Protein AF-A0AAW8KQT0-F1 (afdb_monomer_lite)

Foldseek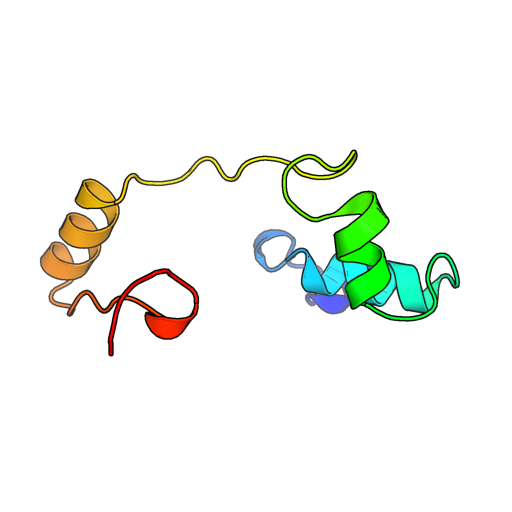 3Di:
DLCVVVVVPPVPGDLQSVLVVCCVVVVDVHS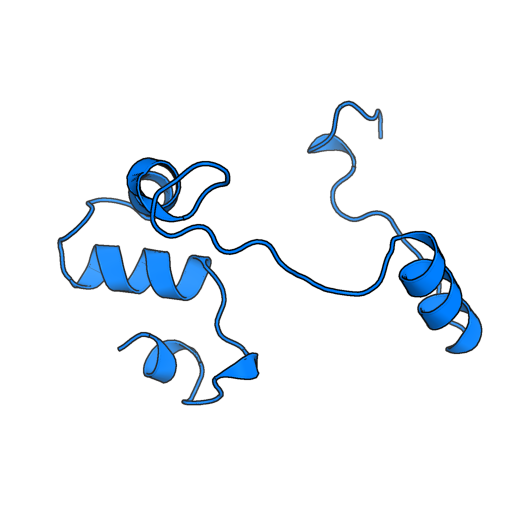VVCCVAADPPPHPPDDDDDDDDPVRVQVVQVVVVHHDDDPPQVVDPGDD

Secondary structure (DSSP, 8-state):
-TGGGGTT-GGG--HHHHHHHHHHTTS-SSHHHHIIIIISTTSTT--------HHHHHHHHHHTT-----S-GGGTT---

pLDDT: mean 94.05, std 6.96, range [57.78, 98.31]

Radius of gyration: 16.35 Å; chains: 1; bounding box: 35×27×38 Å

Sequence (80 aa):
DVLAKVENQADRVTRTHIAKTLVEKNVVTRPQQAFDRFLKEGKRAFVKFEGLGLKETIDVIHQSKGFAVLAHPTRYDLSA

Structure (mmCIF, N/CA/C/O backbone):
data_AF-A0AAW8KQT0-F1
#
_entry.id   AF-A0AAW8KQT0-F1
#
loop_
_atom_site.group_PDB
_atom_site.id
_atom_site.type_symbol
_atom_site.label_atom_id
_atom_site.label_alt_id
_atom_site.label_comp_id
_atom_site.label_asym_id
_atom_site.label_entity_id
_atom_site.label_seq_id
_atom_site.pdbx_PDB_ins_code
_atom_site.Cartn_x
_atom_site.Cartn_y
_atom_site.Cartn_z
_atom_site.occupancy
_atom_site.B_iso_or_equiv
_atom_site.auth_seq_id
_atom_site.auth_comp_id
_atom_site.auth_asym_id
_atom_site.auth_atom_id
_atom_site.pdbx_PDB_model_num
ATOM 1 N N . ASP A 1 1 ? 16.383 -7.356 -1.855 1.00 86.75 1 ASP A N 1
ATOM 2 C CA . ASP A 1 1 ? 15.977 -6.073 -2.484 1.00 86.75 1 ASP A CA 1
ATOM 3 C C . ASP A 1 1 ? 14.719 -5.466 -1.887 1.00 86.75 1 ASP A C 1
ATOM 5 O O . ASP A 1 1 ? 14.850 -4.492 -1.165 1.00 86.75 1 ASP A O 1
ATOM 9 N N . VAL A 1 2 ? 13.515 -6.013 -2.117 1.00 95.38 2 VAL A N 1
ATOM 10 C CA . VAL A 1 2 ? 12.277 -5.421 -1.552 1.00 95.38 2 VAL A CA 1
ATOM 11 C C . VAL A 1 2 ? 12.270 -5.482 -0.020 1.00 95.38 2 VAL A C 1
ATOM 13 O O . VAL A 1 2 ? 12.006 -4.473 0.620 1.00 95.38 2 VAL A O 1
ATOM 16 N N . LEU A 1 3 ? 12.630 -6.630 0.570 1.00 96.25 3 LEU A N 1
ATOM 17 C CA . LEU A 1 3 ? 12.712 -6.803 2.030 1.00 96.25 3 LEU A CA 1
ATOM 18 C C . LEU A 1 3 ? 13.735 -5.866 2.688 1.00 96.25 3 LEU A C 1
ATOM 20 O O . LEU A 1 3 ? 13.491 -5.345 3.770 1.00 96.25 3 LEU A O 1
ATOM 24 N N . ALA A 1 4 ? 14.837 -5.566 1.999 1.00 95.25 4 ALA A N 1
ATOM 25 C CA . ALA A 1 4 ? 15.835 -4.624 2.500 1.00 95.25 4 ALA A CA 1
ATOM 26 C C . ALA A 1 4 ? 15.267 -3.200 2.653 1.00 95.25 4 ALA A C 1
ATOM 28 O O . ALA A 1 4 ? 15.725 -2.448 3.504 1.00 95.25 4 ALA A O 1
ATOM 29 N N . LYS A 1 5 ? 14.230 -2.836 1.881 1.00 93.94 5 LYS A N 1
ATOM 30 C CA . LYS A 1 5 ? 13.548 -1.532 2.000 1.00 93.94 5 LYS A CA 1
ATOM 31 C C . LYS A 1 5 ? 12.670 -1.406 3.238 1.00 93.94 5 LYS A C 1
ATOM 33 O O . LYS A 1 5 ? 12.180 -0.316 3.508 1.00 93.94 5 LYS A O 1
ATOM 38 N N . VAL A 1 6 ? 12.438 -2.509 3.938 1.00 96.06 6 VAL A N 1
ATOM 39 C CA . VAL A 1 6 ? 11.572 -2.585 5.114 1.00 96.06 6 VAL A CA 1
ATOM 40 C C . VAL A 1 6 ? 12.292 -3.237 6.290 1.00 96.06 6 VAL A C 1
ATOM 42 O O . VAL A 1 6 ? 11.661 -3.896 7.104 1.00 96.06 6 VAL A O 1
ATOM 45 N N . GLU A 1 7 ? 13.621 -3.099 6.362 1.00 95.44 7 GLU A N 1
ATOM 46 C CA . GLU A 1 7 ? 14.437 -3.644 7.464 1.00 95.44 7 GLU A CA 1
ATOM 47 C C . GLU A 1 7 ? 14.242 -5.162 7.658 1.00 95.44 7 GLU A C 1
ATOM 49 O O . GLU A 1 7 ? 14.336 -5.688 8.761 1.00 95.44 7 GLU A O 1
ATOM 54 N N . ASN A 1 8 ? 13.951 -5.876 6.565 1.00 95.06 8 ASN A N 1
ATOM 55 C CA . ASN A 1 8 ? 13.593 -7.297 6.536 1.00 95.06 8 ASN A CA 1
ATOM 56 C C . ASN A 1 8 ? 12.328 -7.674 7.333 1.00 95.06 8 ASN A C 1
ATOM 58 O O . ASN A 1 8 ? 12.104 -8.851 7.605 1.00 95.06 8 ASN A O 1
ATOM 62 N N . GLN A 1 9 ? 11.460 -6.707 7.633 1.00 96.00 9 GLN A N 1
ATOM 63 C CA . GLN A 1 9 ? 10.142 -6.926 8.228 1.00 96.00 9 GLN A CA 1
ATOM 64 C C . GLN A 1 9 ? 9.085 -7.054 7.125 1.00 96.00 9 GLN A C 1
ATOM 66 O O . GLN A 1 9 ? 8.651 -6.072 6.520 1.00 96.00 9 GLN A O 1
ATOM 71 N N . ALA A 1 10 ? 8.724 -8.297 6.797 1.00 94.00 10 ALA A N 1
ATOM 72 C CA . ALA A 1 10 ? 7.876 -8.611 5.646 1.00 94.00 10 ALA A CA 1
ATOM 73 C C . ALA A 1 10 ? 6.466 -7.991 5.730 1.00 94.00 10 ALA A C 1
ATOM 75 O O . ALA A 1 10 ? 5.894 -7.622 4.705 1.00 94.00 10 ALA A O 1
ATOM 76 N N . ASP A 1 11 ? 5.937 -7.818 6.938 1.00 93.88 11 ASP A N 1
ATOM 77 C CA . ASP A 1 11 ? 4.645 -7.196 7.250 1.00 93.88 11 ASP A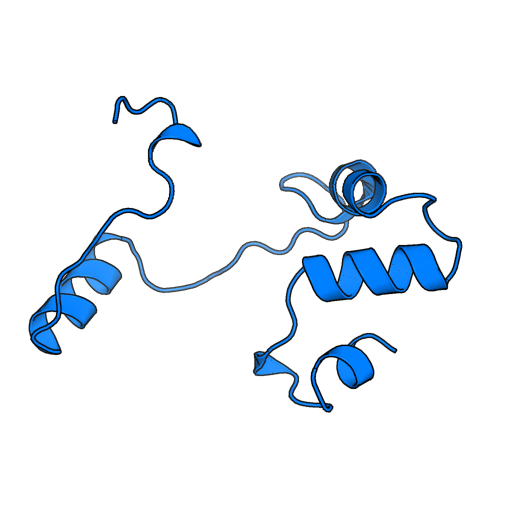 CA 1
ATOM 78 C C . ASP A 1 11 ? 4.573 -5.710 6.863 1.00 93.88 11 ASP A C 1
ATOM 80 O O . ASP A 1 11 ? 3.495 -5.183 6.595 1.00 93.88 11 ASP A O 1
ATOM 84 N N . ARG A 1 12 ? 5.721 -5.034 6.741 1.00 94.88 12 ARG A N 1
ATOM 85 C CA . ARG A 1 12 ? 5.802 -3.628 6.318 1.00 94.88 12 ARG A CA 1
ATOM 86 C C . ARG A 1 12 ? 5.882 -3.451 4.798 1.00 94.88 12 ARG A C 1
ATOM 88 O O . ARG A 1 12 ? 5.939 -2.321 4.298 1.00 94.88 12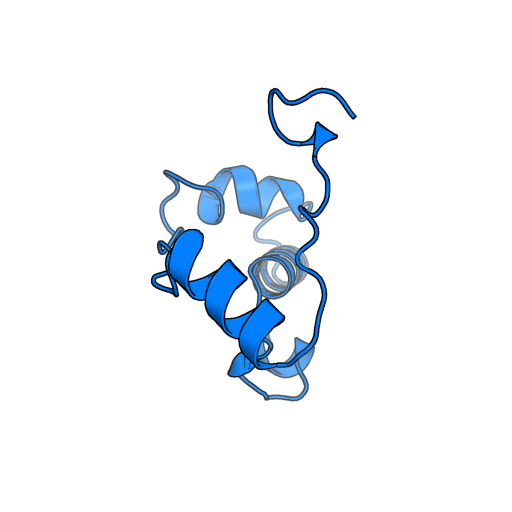 ARG A O 1
ATOM 95 N N . VAL A 1 13 ? 5.934 -4.536 4.022 1.00 95.88 13 VAL A N 1
ATOM 96 C CA . VAL A 1 13 ? 6.021 -4.454 2.557 1.00 95.88 13 VAL A CA 1
ATOM 97 C C . VAL A 1 13 ? 4.737 -3.852 1.981 1.00 95.88 13 VAL A C 1
ATOM 99 O O . VAL A 1 13 ? 3.624 -4.229 2.319 1.00 95.88 13 VAL A O 1
ATOM 102 N N . THR A 1 14 ? 4.897 -2.925 1.035 1.00 95.31 14 THR A N 1
ATOM 103 C CA . THR A 1 14 ? 3.792 -2.300 0.304 1.00 95.31 14 THR A CA 1
ATOM 104 C C . THR A 1 14 ? 4.108 -2.318 -1.186 1.00 95.31 14 THR A C 1
ATOM 106 O O . THR A 1 14 ? 5.265 -2.464 -1.598 1.00 95.31 14 THR A O 1
ATOM 109 N N . ARG A 1 15 ? 3.091 -2.099 -2.025 1.00 96.31 15 ARG A N 1
ATOM 110 C CA . ARG A 1 15 ? 3.269 -1.982 -3.484 1.00 96.31 15 ARG A CA 1
ATOM 111 C C . ARG A 1 15 ? 4.254 -0.875 -3.873 1.00 96.31 15 ARG A C 1
ATOM 113 O O . ARG A 1 15 ? 4.945 -1.005 -4.878 1.00 96.31 15 ARG A O 1
ATOM 120 N N . THR A 1 16 ? 4.387 0.171 -3.057 1.00 96.38 16 THR A N 1
ATOM 121 C CA . THR A 1 16 ? 5.375 1.239 -3.267 1.00 96.38 16 THR A CA 1
ATOM 122 C C . THR A 1 16 ? 6.810 0.726 -3.128 1.00 96.38 16 THR A C 1
ATOM 124 O O . THR A 1 16 ? 7.671 1.116 -3.916 1.00 96.38 16 THR A O 1
ATOM 127 N N . HIS A 1 17 ? 7.080 -0.181 -2.182 1.00 97.38 17 HIS A N 1
ATOM 128 C CA . HIS A 1 17 ? 8.400 -0.808 -2.037 1.00 97.38 17 HIS A CA 1
ATOM 129 C C . HIS A 1 17 ? 8.751 -1.640 -3.278 1.00 97.38 17 HIS A C 1
ATOM 131 O O . HIS A 1 17 ? 9.850 -1.509 -3.815 1.00 97.38 17 HIS A O 1
ATOM 137 N N . ILE A 1 18 ? 7.784 -2.402 -3.798 1.00 97.19 18 ILE A N 1
ATOM 138 C CA . ILE A 1 18 ? 7.937 -3.178 -5.037 1.00 97.19 18 ILE A CA 1
ATOM 139 C C . ILE A 1 18 ? 8.196 -2.247 -6.232 1.00 97.19 18 ILE A C 1
ATOM 141 O O . ILE A 1 18 ? 9.137 -2.472 -6.991 1.00 97.19 18 ILE A O 1
ATOM 145 N N . ALA A 1 19 ? 7.412 -1.174 -6.380 1.00 97.75 19 ALA A N 1
ATOM 146 C CA . ALA A 1 19 ? 7.578 -0.203 -7.462 1.00 97.75 19 ALA A CA 1
ATOM 147 C C . ALA A 1 19 ? 8.976 0.435 -7.462 1.00 97.75 19 ALA A C 1
ATOM 149 O O . ALA A 1 19 ? 9.600 0.531 -8.517 1.00 97.75 19 ALA A O 1
ATOM 150 N N . LYS A 1 20 ? 9.498 0.815 -6.285 1.00 97.31 20 LYS A N 1
ATOM 151 C CA . LYS A 1 20 ? 10.867 1.337 -6.139 1.00 97.31 20 LYS A CA 1
ATOM 152 C C . LYS A 1 20 ? 11.915 0.306 -6.564 1.00 97.31 20 LYS A C 1
ATOM 154 O O . LYS A 1 20 ? 12.815 0.642 -7.323 1.00 97.31 20 LYS A O 1
ATOM 159 N N . THR A 1 21 ? 11.775 -0.952 -6.143 1.00 97.81 21 THR A N 1
ATOM 160 C CA . THR A 1 21 ? 12.704 -2.017 -6.556 1.00 97.81 21 THR A CA 1
ATOM 161 C C . THR A 1 21 ? 12.665 -2.279 -8.063 1.00 97.81 21 THR A C 1
ATOM 163 O O . THR A 1 21 ? 13.703 -2.551 -8.656 1.00 97.81 21 THR A O 1
ATOM 166 N N . LEU A 1 22 ? 11.503 -2.176 -8.715 1.00 97.75 22 LEU A N 1
ATOM 167 C CA . LEU A 1 22 ? 11.409 -2.322 -10.173 1.00 97.75 22 LEU A CA 1
ATOM 168 C C . LEU A 1 22 ? 12.117 -1.187 -10.925 1.00 97.75 22 LEU A C 1
ATOM 170 O O . LEU A 1 22 ? 12.667 -1.434 -11.998 1.00 97.75 22 LEU A O 1
ATOM 174 N N . VAL A 1 23 ? 12.122 0.028 -10.365 1.00 98.00 23 VAL A N 1
ATOM 175 C CA . VAL A 1 23 ? 12.902 1.154 -10.901 1.00 98.00 23 VAL A CA 1
ATOM 176 C C . VAL A 1 23 ? 14.398 0.893 -10.744 1.00 98.00 23 VAL A C 1
ATOM 178 O O . VAL A 1 23 ? 15.132 0.980 -11.718 1.00 98.00 23 VAL A O 1
ATOM 181 N N . GLU A 1 24 ? 14.850 0.496 -9.552 1.00 97.75 24 GLU A N 1
ATOM 182 C CA . GLU A 1 24 ? 16.272 0.210 -9.279 1.00 97.75 24 GLU A CA 1
ATOM 183 C C . GLU A 1 24 ? 16.832 -0.920 -10.147 1.00 97.75 24 GLU A C 1
ATOM 185 O O . GLU A 1 24 ? 17.997 -0.902 -10.529 1.00 97.75 24 GLU A O 1
ATOM 190 N N . LYS A 1 25 ? 15.987 -1.892 -10.500 1.00 97.56 25 LYS A N 1
ATOM 191 C CA . LYS A 1 25 ? 16.334 -2.983 -11.419 1.00 97.56 25 LYS A CA 1
ATOM 192 C C . LYS A 1 25 ? 16.212 -2.610 -12.898 1.00 97.56 25 LYS A C 1
ATOM 194 O O . LYS A 1 25 ? 16.330 -3.491 -13.742 1.00 97.56 25 LYS A O 1
ATOM 199 N N . ASN A 1 26 ? 15.942 -1.344 -13.220 1.00 97.81 26 ASN A N 1
ATOM 200 C CA . ASN A 1 26 ? 15.745 -0.841 -14.582 1.00 97.81 26 ASN A CA 1
ATOM 201 C C . ASN A 1 26 ? 14.630 -1.566 -15.373 1.00 97.81 26 ASN A C 1
ATOM 203 O O . ASN A 1 26 ? 14.632 -1.572 -16.601 1.00 97.81 26 ASN A O 1
ATOM 207 N N . VAL A 1 27 ? 13.644 -2.165 -14.691 1.00 97.94 27 VAL A N 1
AT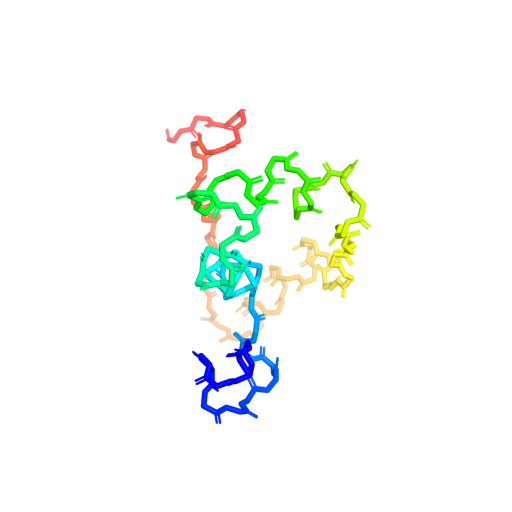OM 208 C CA . VAL A 1 27 ? 12.481 -2.822 -15.335 1.00 97.94 27 VAL A CA 1
ATOM 209 C C . VAL A 1 27 ? 11.450 -1.784 -15.803 1.00 97.94 27 VAL A C 1
ATOM 211 O O . VAL A 1 27 ? 10.690 -2.000 -16.757 1.00 97.94 27 VAL A O 1
ATOM 214 N N . VAL A 1 28 ? 11.405 -0.651 -15.104 1.00 97.94 28 VAL A N 1
ATOM 215 C CA . VAL A 1 28 ? 10.559 0.517 -15.368 1.00 97.94 28 VAL A CA 1
ATOM 216 C C . VAL A 1 28 ? 11.357 1.790 -15.088 1.00 97.94 28 VAL A C 1
ATOM 218 O O . VAL A 1 28 ? 12.277 1.774 -14.279 1.00 97.94 28 VAL A O 1
ATOM 221 N N . THR A 1 29 ? 10.993 2.906 -15.715 1.00 97.50 29 THR A N 1
ATOM 222 C CA . THR A 1 29 ? 11.727 4.180 -15.587 1.00 97.50 29 THR A CA 1
ATOM 223 C C . THR A 1 29 ? 11.217 5.069 -14.455 1.00 97.50 29 THR A C 1
ATOM 225 O O . THR A 1 29 ? 11.927 5.957 -13.995 1.00 97.50 29 THR A O 1
ATOM 228 N N . ARG A 1 30 ? 9.980 4.851 -13.988 1.00 97.31 30 ARG A N 1
ATOM 229 C CA . ARG A 1 30 ? 9.378 5.588 -12.865 1.00 97.31 30 ARG A CA 1
ATOM 230 C C . ARG A 1 30 ? 8.372 4.730 -12.091 1.00 97.31 30 ARG A C 1
ATOM 232 O O . ARG A 1 30 ? 7.733 3.871 -12.706 1.00 97.31 30 ARG A O 1
ATOM 239 N N . PRO A 1 31 ? 8.134 4.994 -10.789 1.00 96.88 31 PRO A N 1
ATOM 240 C CA . PRO A 1 31 ? 7.244 4.172 -9.964 1.00 96.88 31 PRO A CA 1
ATOM 241 C C . PRO A 1 31 ? 5.829 4.021 -10.534 1.00 96.88 31 PRO A C 1
ATOM 243 O O . PRO A 1 31 ? 5.279 2.924 -10.521 1.00 96.88 31 PRO A O 1
ATOM 246 N N . GLN A 1 32 ? 5.263 5.087 -11.110 1.00 97.50 32 GLN A N 1
ATOM 247 C CA . GLN A 1 32 ? 3.921 5.054 -11.703 1.00 97.50 32 GLN A CA 1
ATOM 248 C C . GLN A 1 32 ? 3.794 3.999 -12.815 1.00 97.50 32 GLN A C 1
ATOM 250 O O . GLN A 1 32 ? 2.795 3.288 -12.893 1.00 97.50 32 GLN A O 1
ATOM 255 N N . GLN A 1 33 ? 4.844 3.815 -13.622 1.00 97.94 33 GLN A N 1
ATOM 256 C CA . GLN A 1 33 ? 4.854 2.813 -14.688 1.00 97.94 33 GLN A CA 1
ATOM 257 C C . GLN A 1 33 ? 4.765 1.381 -14.126 1.00 97.94 33 GLN A C 1
ATOM 259 O O . GLN A 1 33 ? 4.185 0.507 -14.771 1.00 97.94 33 GLN A O 1
ATOM 264 N N . ALA A 1 34 ? 5.283 1.130 -12.915 1.00 97.88 34 ALA A N 1
ATOM 265 C CA . ALA A 1 34 ? 5.112 -0.154 -12.235 1.00 97.88 34 ALA A CA 1
ATOM 266 C C . ALA A 1 34 ? 3.640 -0.423 -11.897 1.00 97.88 34 ALA A C 1
ATOM 268 O O . ALA A 1 34 ? 3.145 -1.528 -12.125 1.00 97.88 34 ALA A O 1
ATOM 269 N N . PHE A 1 35 ? 2.923 0.585 -11.391 1.00 97.44 35 PHE A N 1
ATOM 270 C CA . PHE A 1 35 ? 1.492 0.466 -11.110 1.00 97.44 35 PHE A CA 1
ATOM 271 C C . PHE A 1 35 ? 0.702 0.217 -12.387 1.00 97.44 35 PHE A C 1
ATOM 273 O O . PHE A 1 35 ? -0.075 -0.732 -12.438 1.00 97.44 35 PHE A O 1
ATOM 280 N N . ASP A 1 36 ? 0.960 0.992 -13.437 1.00 97.00 36 ASP A N 1
ATOM 281 C CA . ASP A 1 36 ? 0.220 0.882 -14.692 1.00 97.00 36 ASP A CA 1
ATOM 282 C C . ASP A 1 36 ? 0.419 -0.451 -15.415 1.00 97.00 36 ASP A C 1
ATOM 284 O O . ASP A 1 36 ? -0.525 -0.959 -16.027 1.00 97.00 36 ASP A O 1
ATOM 288 N N . ARG A 1 37 ? 1.619 -1.035 -15.327 1.00 97.00 37 ARG A N 1
ATOM 289 C CA . ARG A 1 37 ? 1.946 -2.311 -15.978 1.00 97.00 37 ARG A CA 1
ATOM 290 C C . ARG A 1 37 ? 1.617 -3.527 -15.113 1.00 97.00 37 ARG A C 1
ATOM 292 O O . ARG A 1 37 ? 1.235 -4.558 -15.663 1.00 97.00 37 ARG A O 1
ATOM 299 N N . PHE A 1 38 ? 1.779 -3.431 -13.791 1.00 97.38 38 PHE A N 1
ATOM 300 C CA . PHE A 1 38 ? 1.856 -4.616 -12.929 1.00 97.38 38 PHE A CA 1
ATOM 301 C C . PHE A 1 38 ? 1.023 -4.549 -11.647 1.00 97.38 38 PHE A C 1
ATOM 303 O O . PHE A 1 38 ? 0.394 -5.551 -11.321 1.00 97.38 38 PHE A O 1
ATOM 310 N N . LEU A 1 39 ? 1.036 -3.429 -10.912 1.00 97.00 39 LEU A N 1
ATOM 311 C CA . LEU A 1 39 ? 0.647 -3.424 -9.487 1.00 97.00 39 LEU A CA 1
ATOM 312 C C . LEU A 1 39 ? -0.749 -2.851 -9.181 1.00 97.00 39 LEU A C 1
ATOM 314 O O . LEU A 1 39 ? -1.233 -3.003 -8.053 1.00 97.00 39 LEU A O 1
ATOM 318 N N . LYS A 1 40 ? -1.381 -2.142 -10.127 1.00 95.12 40 LYS A N 1
ATOM 319 C CA . LYS A 1 40 ? -2.749 -1.629 -9.941 1.00 95.12 40 LYS A CA 1
ATOM 320 C C . LYS A 1 40 ? -3.791 -2.712 -10.200 1.00 95.12 40 LYS A C 1
ATOM 322 O O . LYS A 1 40 ? -3.496 -3.716 -10.840 1.00 95.12 40 LYS A O 1
ATOM 327 N N . GLU A 1 41 ? -5.003 -2.487 -9.712 1.00 94.12 41 GLU A N 1
ATOM 328 C CA . GLU A 1 41 ? -6.125 -3.402 -9.913 1.00 94.12 41 GLU A CA 1
ATOM 329 C C . GLU A 1 41 ? -6.314 -3.769 -11.395 1.00 94.12 41 GLU A C 1
ATOM 331 O O . GLU A 1 41 ? -6.110 -2.947 -12.295 1.00 94.12 41 GLU A O 1
ATOM 336 N N . GLY A 1 42 ? -6.612 -5.045 -11.648 1.00 94.56 42 GLY A N 1
ATOM 337 C CA . GLY A 1 42 ? -6.723 -5.599 -12.999 1.00 94.56 42 GLY A CA 1
ATOM 338 C C . GLY A 1 42 ? -5.389 -5.835 -13.721 1.00 94.56 42 GLY A C 1
ATOM 339 O O . GLY A 1 42 ? -5.389 -6.172 -14.905 1.00 94.56 42 GLY A O 1
ATOM 340 N N . LYS A 1 43 ? -4.235 -5.655 -13.062 1.00 96.81 43 LYS A N 1
ATOM 341 C CA . LYS A 1 43 ? -2.917 -5.983 -13.632 1.00 96.81 43 LYS A CA 1
ATOM 342 C C . LYS A 1 43 ? -2.370 -7.302 -13.102 1.00 96.81 43 LYS A C 1
ATOM 344 O O . LYS A 1 43 ? -2.743 -7.782 -12.040 1.00 96.81 43 LYS A O 1
ATOM 349 N N . ARG A 1 44 ? -1.423 -7.863 -13.858 1.00 95.25 44 ARG A N 1
ATOM 350 C CA . ARG A 1 44 ? -0.869 -9.216 -13.670 1.00 95.25 44 ARG A CA 1
ATOM 351 C C . ARG A 1 44 ? -0.260 -9.519 -12.299 1.00 95.25 44 ARG A C 1
ATOM 353 O O . ARG A 1 44 ? -0.058 -10.685 -11.998 1.00 95.25 44 ARG A O 1
ATOM 360 N N . ALA A 1 45 ? 0.115 -8.506 -11.522 1.00 96.12 45 ALA A N 1
ATOM 361 C CA . ALA A 1 45 ? 0.717 -8.670 -10.200 1.00 96.12 45 ALA A CA 1
ATOM 362 C C . ALA A 1 45 ? -0.109 -7.972 -9.107 1.00 96.12 45 ALA A C 1
ATOM 364 O O . ALA A 1 45 ? 0.416 -7.642 -8.043 1.00 96.12 45 ALA A O 1
ATOM 365 N N . PHE A 1 46 ? -1.393 -7.721 -9.372 1.00 96.06 46 PHE A N 1
ATOM 366 C CA . PHE A 1 46 ? -2.335 -7.301 -8.350 1.00 96.06 46 PHE A CA 1
ATOM 367 C C . PHE A 1 46 ? -2.881 -8.521 -7.618 1.00 96.06 46 PHE A C 1
ATOM 369 O O . PHE A 1 46 ? -3.453 -9.421 -8.227 1.00 96.06 46 PHE A O 1
ATOM 376 N N . VAL A 1 47 ? -2.729 -8.506 -6.301 1.00 93.50 47 VAL A N 1
ATOM 377 C CA . VAL A 1 47 ? -3.390 -9.437 -5.392 1.00 93.50 47 VAL A CA 1
ATOM 378 C C . VAL A 1 47 ? -4.360 -8.608 -4.562 1.00 93.50 47 VAL A C 1
ATOM 380 O O . VAL A 1 47 ? -3.970 -7.573 -4.010 1.00 93.50 47 VAL A O 1
ATOM 383 N N . LYS A 1 48 ? -5.630 -9.022 -4.529 1.00 91.19 48 LYS A N 1
ATOM 384 C CA . LYS A 1 48 ? -6.659 -8.338 -3.746 1.00 91.19 48 LYS A CA 1
ATOM 385 C C . LYS A 1 48 ? -6.307 -8.450 -2.264 1.00 91.19 48 LYS A C 1
ATOM 387 O O . LYS A 1 48 ? -5.906 -9.511 -1.799 1.00 91.19 48 LYS A O 1
ATOM 392 N N . PHE A 1 49 ? -6.443 -7.346 -1.539 1.00 87.88 49 PHE A N 1
ATOM 393 C CA . PHE A 1 49 ? -6.313 -7.371 -0.090 1.00 87.88 49 PHE A CA 1
ATOM 394 C C . PHE A 1 49 ? -7.577 -7.983 0.516 1.00 87.88 49 PHE A C 1
ATOM 396 O O . PHE A 1 49 ? -8.679 -7.485 0.278 1.00 87.88 49 PHE A O 1
ATOM 403 N N . GLU A 1 50 ? -7.403 -9.055 1.281 1.00 88.38 50 GLU A N 1
ATOM 404 C CA . GLU A 1 50 ? -8.455 -9.682 2.075 1.00 88.38 50 GLU A CA 1
ATOM 405 C C . GLU A 1 50 ? -8.265 -9.251 3.528 1.00 88.38 50 GLU A C 1
ATOM 407 O O . GLU A 1 50 ? -7.373 -9.728 4.224 1.00 88.38 50 GLU A O 1
ATOM 412 N N . GLY A 1 51 ? -9.066 -8.282 3.960 1.00 88.38 51 GLY A N 1
ATOM 413 C CA . GLY A 1 51 ? -9.050 -7.767 5.324 1.00 88.38 51 GLY A CA 1
ATOM 414 C C . GLY A 1 51 ? -10.460 -7.520 5.838 1.00 88.38 51 GLY A C 1
ATOM 415 O O . GLY A 1 51 ? -11.437 -7.913 5.200 1.00 88.38 51 GLY A O 1
ATOM 416 N N . LEU A 1 52 ? -10.547 -6.854 6.989 1.00 92.81 52 LEU A N 1
ATOM 417 C CA . LEU A 1 52 ? -11.819 -6.518 7.628 1.00 92.81 52 LEU A CA 1
ATOM 418 C C . LEU A 1 52 ? -12.723 -5.708 6.693 1.00 92.81 52 LEU A C 1
ATOM 420 O O . LEU A 1 52 ? -12.265 -4.835 5.948 1.00 92.81 52 LEU A O 1
ATOM 424 N N . GLY A 1 53 ? -14.027 -5.969 6.773 1.00 94.44 53 GLY A N 1
ATOM 425 C CA . GLY A 1 53 ? -15.024 -5.156 6.085 1.00 94.44 53 GLY A CA 1
ATOM 426 C C . GLY A 1 53 ? -15.094 -3.732 6.652 1.00 94.44 53 GLY A C 1
ATOM 427 O O . GLY A 1 53 ? -14.595 -3.450 7.743 1.00 94.44 53 GLY A O 1
ATOM 428 N N . LEU A 1 54 ? -15.764 -2.818 5.939 1.00 94.19 54 LEU A N 1
ATOM 429 C CA . LEU A 1 54 ? -15.912 -1.423 6.383 1.00 94.19 54 LEU A CA 1
ATOM 430 C C . LEU A 1 54 ? -16.573 -1.327 7.768 1.00 94.19 54 LEU A C 1
ATOM 432 O O . LEU A 1 54 ? -16.062 -0.630 8.641 1.00 94.19 54 LEU A O 1
ATOM 436 N N . LYS A 1 55 ? -17.677 -2.058 7.980 1.00 97.00 55 LYS A N 1
ATOM 437 C CA . LYS A 1 55 ? -18.397 -2.077 9.262 1.00 97.00 55 LYS A CA 1
ATOM 438 C C . LYS A 1 55 ? -17.504 -2.577 10.399 1.00 97.00 55 LYS A C 1
ATOM 440 O O . LYS A 1 55 ? -17.384 -1.903 11.412 1.00 97.00 55 LYS A O 1
ATOM 445 N N . GLU A 1 56 ? -16.853 -3.720 10.205 1.00 97.38 56 GLU A N 1
ATOM 446 C CA . GLU A 1 56 ? -15.956 -4.315 11.204 1.00 97.38 56 GLU A CA 1
ATOM 447 C C . GLU A 1 56 ? -14.784 -3.387 11.531 1.00 97.38 56 GLU A C 1
ATOM 449 O O . GLU A 1 56 ? -14.438 -3.212 12.694 1.00 97.38 56 GLU A O 1
ATOM 454 N N . THR A 1 57 ? -14.213 -2.736 10.516 1.00 96.75 57 THR A N 1
ATOM 455 C CA . THR A 1 57 ? -13.126 -1.769 10.694 1.00 96.75 57 THR A CA 1
ATOM 456 C C . THR A 1 57 ? -13.567 -0.590 11.566 1.00 96.75 57 THR A C 1
ATOM 458 O O . THR A 1 57 ? -12.849 -0.211 12.490 1.00 96.75 57 THR A O 1
ATOM 461 N N . ILE A 1 58 ? -14.754 -0.025 11.313 1.00 98.06 58 ILE A N 1
ATOM 462 C CA . ILE A 1 58 ? -15.316 1.068 12.124 1.00 98.06 58 ILE A CA 1
ATOM 463 C C . ILE A 1 58 ? -15.588 0.592 13.558 1.00 98.06 58 ILE A C 1
ATOM 465 O O . ILE A 1 58 ? -15.209 1.274 14.512 1.00 98.06 58 ILE A O 1
ATOM 469 N N . ASP A 1 59 ? -16.197 -0.588 13.713 1.00 98.19 59 ASP A N 1
ATOM 470 C CA . ASP A 1 59 ? -16.522 -1.169 15.018 1.00 98.19 59 ASP A CA 1
ATOM 471 C C . ASP A 1 59 ? -15.253 -1.358 15.871 1.00 98.19 59 ASP A C 1
ATOM 473 O O . ASP A 1 59 ? -15.231 -0.951 17.033 1.00 98.19 59 ASP A O 1
ATOM 477 N N . VAL A 1 60 ? -14.169 -1.890 15.291 1.00 98.12 60 VAL A N 1
ATOM 478 C CA . VAL A 1 60 ? -12.873 -2.079 15.973 1.00 98.12 60 VAL A CA 1
ATOM 479 C C . VAL A 1 60 ? -12.269 -0.750 16.440 1.00 98.12 60 VAL A C 1
ATOM 481 O O . VAL A 1 60 ? -11.753 -0.667 17.559 1.00 98.12 60 VAL A O 1
ATOM 484 N N . ILE A 1 61 ? -12.346 0.308 15.625 1.00 98.31 61 ILE A N 1
ATOM 485 C CA . ILE A 1 61 ? -11.826 1.636 15.991 1.00 98.31 61 ILE A CA 1
ATOM 486 C C . ILE A 1 61 ? -12.590 2.198 17.197 1.00 98.31 61 ILE A C 1
ATOM 488 O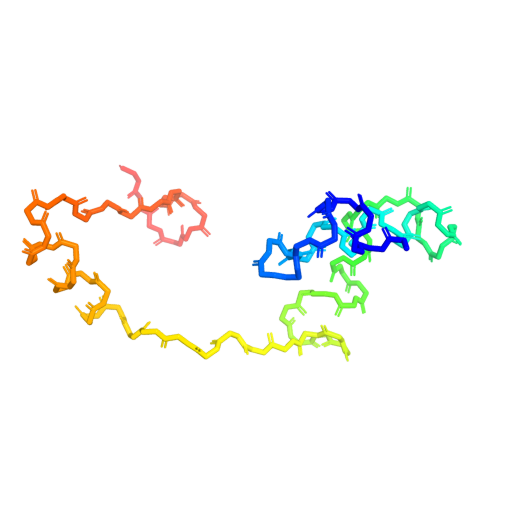 O . ILE A 1 61 ? -11.971 2.643 18.166 1.00 98.31 61 ILE A O 1
ATOM 492 N N . HIS A 1 62 ? -13.924 2.142 17.174 1.00 98.31 62 HIS A N 1
ATOM 493 C CA . HIS A 1 62 ? -14.757 2.657 18.264 1.00 98.31 62 HIS A CA 1
ATOM 494 C C . HIS A 1 62 ? -14.647 1.820 19.545 1.00 98.31 62 HIS A C 1
ATOM 496 O O . HIS A 1 62 ? -14.576 2.387 20.635 1.00 98.31 62 HIS A O 1
ATOM 502 N N . GLN A 1 63 ? -14.568 0.487 19.444 1.00 98.31 63 GLN A N 1
ATOM 503 C CA . GLN A 1 63 ? -14.314 -0.394 20.596 1.00 98.31 63 GLN A CA 1
ATOM 504 C C . GLN A 1 63 ? -12.970 -0.080 21.266 1.00 98.31 63 GLN A C 1
ATOM 506 O O . GLN A 1 63 ? -12.839 -0.170 22.486 1.00 98.31 63 GLN A O 1
ATOM 511 N N . SER A 1 64 ? -12.001 0.380 20.474 1.00 98.25 64 SER A N 1
ATOM 512 C CA . SER A 1 64 ? -10.702 0.867 20.944 1.00 98.25 64 SER A CA 1
ATOM 513 C C . SER A 1 64 ? -10.744 2.311 21.477 1.00 98.25 64 SER A C 1
ATOM 515 O O . SER A 1 64 ? -9.697 2.886 21.765 1.00 98.25 64 SER A O 1
ATOM 517 N N . LYS A 1 65 ? -11.939 2.909 21.620 1.00 98.31 65 LYS A N 1
ATOM 518 C CA . LYS A 1 65 ? -12.189 4.308 22.027 1.00 98.31 65 LYS A CA 1
ATOM 519 C C . LYS A 1 65 ? -11.583 5.360 21.081 1.00 98.31 65 LYS A C 1
ATOM 521 O O . LYS A 1 65 ? -11.354 6.495 21.493 1.00 98.31 65 LYS A O 1
ATOM 526 N N . GLY A 1 66 ? -11.307 4.985 19.831 1.00 98.06 66 GLY A N 1
ATOM 527 C CA . GLY A 1 66 ? -10.832 5.884 18.779 1.00 98.06 66 GLY A CA 1
ATOM 528 C C . GLY A 1 66 ? -11.968 6.502 17.960 1.00 98.06 66 GLY A C 1
ATOM 529 O O . GLY A 1 66 ? -13.141 6.200 18.173 1.00 98.06 66 GLY A O 1
ATOM 530 N N . PHE A 1 67 ? -11.604 7.332 16.980 1.00 97.75 67 PHE A N 1
ATOM 531 C CA . PHE A 1 67 ? -12.531 7.941 16.020 1.00 97.75 67 PHE A CA 1
ATOM 532 C C . PHE A 1 67 ? -12.213 7.467 14.602 1.00 97.75 67 PHE A C 1
ATOM 534 O O . PHE A 1 67 ? -11.077 7.598 14.142 1.00 97.75 67 PHE A O 1
ATOM 541 N N . ALA A 1 68 ? -13.207 6.923 13.901 1.00 97.62 68 ALA A N 1
ATOM 542 C CA . ALA A 1 68 ? -13.048 6.514 12.511 1.00 97.62 68 ALA A CA 1
ATOM 543 C C . ALA A 1 68 ? -13.132 7.734 11.578 1.00 97.62 68 ALA A C 1
ATOM 545 O O . ALA A 1 68 ? -14.114 8.473 11.597 1.00 97.62 68 ALA A O 1
ATOM 546 N N . VAL A 1 69 ? -12.110 7.933 10.741 1.00 95.38 69 VAL A N 1
ATOM 547 C CA . VAL A 1 69 ? -12.046 9.024 9.754 1.00 95.38 69 VAL A CA 1
ATOM 548 C C . VAL A 1 69 ? -11.725 8.440 8.383 1.00 95.38 69 VAL A C 1
ATOM 550 O O . VAL A 1 69 ? -10.769 7.676 8.235 1.00 95.38 69 VAL A O 1
ATOM 553 N N . LEU A 1 70 ? -12.503 8.813 7.363 1.00 93.75 70 LEU A N 1
ATOM 554 C CA . LEU A 1 70 ? -12.229 8.414 5.984 1.00 93.75 70 LEU A CA 1
ATOM 555 C C . LEU A 1 70 ? -10.997 9.161 5.459 1.00 93.75 70 LEU A C 1
ATOM 557 O O . LEU A 1 70 ? -11.014 10.379 5.286 1.00 93.75 70 LEU A O 1
ATOM 561 N N . ALA A 1 71 ? -9.925 8.426 5.178 1.00 92.31 71 ALA A N 1
ATOM 562 C CA . ALA A 1 71 ? -8.716 9.013 4.619 1.00 92.31 71 ALA A CA 1
ATOM 563 C C . ALA A 1 71 ? -8.918 9.425 3.149 1.00 92.31 71 ALA A C 1
ATOM 565 O O . ALA A 1 71 ? -9.381 8.636 2.326 1.00 92.31 71 ALA A O 1
ATOM 566 N N . HIS A 1 72 ? -8.484 10.647 2.826 1.00 92.19 72 HIS A N 1
ATOM 567 C CA . HIS A 1 72 ? -8.411 11.200 1.466 1.00 92.19 72 HIS A CA 1
ATOM 568 C C . HIS A 1 72 ? -9.744 11.127 0.684 1.00 92.19 72 HIS A C 1
ATOM 570 O O . HIS A 1 72 ? -9.767 10.542 -0.402 1.00 92.19 72 HIS A O 1
ATOM 576 N N . PRO A 1 73 ? -10.844 11.725 1.189 1.00 90.38 73 PRO A N 1
ATOM 577 C CA . PRO A 1 73 ? -12.177 11.594 0.588 1.00 90.38 73 PRO A CA 1
ATOM 578 C C . PRO A 1 73 ? -12.228 12.041 -0.881 1.00 90.38 73 PRO A C 1
ATOM 580 O O . PRO A 1 73 ? -12.909 11.415 -1.683 1.00 90.38 73 PRO A O 1
ATOM 583 N N . THR A 1 74 ? -11.414 13.029 -1.263 1.00 89.69 74 THR A N 1
ATOM 584 C CA . THR A 1 74 ? -11.318 13.559 -2.636 1.00 89.69 74 THR A CA 1
ATOM 585 C C . THR A 1 74 ? -10.729 12.590 -3.663 1.00 89.69 74 THR A C 1
ATOM 587 O O . THR A 1 74 ? -10.708 12.894 -4.852 1.00 89.69 74 THR A O 1
ATOM 590 N N . ARG A 1 75 ? -10.200 11.436 -3.233 1.00 85.12 75 ARG A N 1
ATOM 591 C CA . ARG A 1 75 ? -9.781 10.360 -4.148 1.00 85.12 75 ARG A CA 1
ATOM 592 C C . ARG A 1 75 ? -10.939 9.462 -4.582 1.00 85.12 75 ARG A C 1
ATOM 594 O O . ARG A 1 75 ? -10.728 8.587 -5.419 1.00 85.12 75 ARG A O 1
ATOM 601 N N . TYR A 1 76 ? -12.115 9.670 -4.007 1.00 83.00 76 TYR A N 1
ATOM 602 C CA . TYR A 1 76 ? -13.369 9.043 -4.392 1.00 83.00 76 TYR A CA 1
ATOM 603 C C . TYR A 1 76 ? -14.279 10.100 -5.029 1.00 83.00 76 TYR A C 1
ATOM 605 O O . TYR A 1 76 ? -14.005 11.296 -4.921 1.00 83.00 76 TYR A O 1
ATOM 613 N N . ASP A 1 77 ? -15.392 9.674 -5.627 1.00 77.38 77 ASP A N 1
ATOM 614 C CA . ASP A 1 77 ? -16.467 10.572 -6.078 1.00 77.38 77 ASP A CA 1
ATOM 615 C C . ASP A 1 77 ? -17.281 11.102 -4.879 1.00 77.38 77 ASP A C 1
ATOM 617 O O . ASP A 1 77 ? -18.503 10.986 -4.810 1.00 77.38 77 ASP A O 1
ATOM 621 N N . LEU A 1 78 ? -16.577 11.636 -3.881 1.00 75.00 78 LEU A N 1
ATOM 622 C CA . LEU A 1 78 ? -17.115 12.190 -2.649 1.00 75.00 78 LEU A CA 1
ATOM 623 C C . LEU A 1 78 ? -16.598 13.624 -2.505 1.00 75.00 78 LEU A C 1
ATOM 625 O O . LEU A 1 78 ? -15.407 13.892 -2.680 1.00 75.00 78 LEU A O 1
ATOM 629 N N . SER A 1 79 ? -17.493 14.556 -2.186 1.00 62.97 79 SER A N 1
ATOM 630 C CA . SER A 1 79 ? -17.110 15.927 -1.846 1.00 62.97 79 SER A CA 1
ATOM 631 C C . SER A 1 79 ? -16.506 15.984 -0.439 1.00 62.97 79 SER A C 1
ATOM 633 O O . SER A 1 79 ? -16.928 15.233 0.442 1.00 62.97 79 SER A O 1
ATOM 635 N N . ALA A 1 80 ? -15.521 16.866 -0.249 1.00 57.78 80 ALA A N 1
ATOM 636 C CA . ALA A 1 80 ? -14.915 17.162 1.051 1.00 57.78 80 ALA A CA 1
ATOM 637 C C . ALA A 1 80 ? -15.796 18.084 1.903 1.00 57.78 80 ALA A C 1
ATOM 639 O O . ALA A 1 80 ? -16.500 18.929 1.303 1.00 57.78 80 ALA A O 1
#